Protein AF-A0A6U6U5S7-F1 (afdb_monomer_lite)

pLDDT: mean 75.08, std 21.48, range [40.56, 96.62]

Secondary structure (DSSP, 8-state):
-------------------PPPPGGG--BTTB----SHHHHHHIIIIIS-PPPBTTBSEEEETTTEEEEEEEEETTEEEEEEEEEES-------------------S-S-----

Sequence (114 aa):
MAKALALLLCIGCAVVHGTSVPTCTNYTKNGVGPVLDRAGCRTACETAEGLSQRSCGLEDYKTYGKCDCITSCSSGSANGYRSVCNNNVSAGVRVAASAAASLAALLIAVGHLG

Radius of gyration: 24.43 Å; chains: 1; bounding box: 47×75×31 Å

Organism: NCBI:txid327968

Foldseek 3Di:
DDPPPCPPPPPDPPVPPVPDQAAQQQQDAQRLHRQPDPVSLQCCQCRRVVDDADLLGAWDADPQRWIWGQPDDDPSHRPDTDTNHDPPDPPPPPPPPDDPDDPPDDPDDDDDDD

Structure (mmCIF, N/CA/C/O backbone):
data_AF-A0A6U6U5S7-F1
#
_entry.id   AF-A0A6U6U5S7-F1
#
loop_
_atom_site.group_PDB
_atom_site.id
_atom_site.type_symbol
_atom_site.label_atom_id
_atom_site.label_alt_id
_atom_site.label_comp_id
_atom_site.label_asym_id
_atom_site.label_entity_id
_atom_site.label_seq_id
_atom_site.pdbx_PDB_ins_code
_atom_site.Cartn_x
_atom_site.Cartn_y
_atom_site.Cartn_z
_atom_site.occupancy
_atom_site.B_iso_or_equiv
_atom_site.auth_seq_id
_atom_site.auth_comp_id
_atom_site.auth_asym_id
_atom_site.auth_atom_id
_atom_site.pdbx_PDB_model_num
ATOM 1 N N . MET A 1 1 ? -30.544 52.986 -11.137 1.00 40.75 1 MET A N 1
ATOM 2 C CA . MET A 1 1 ? -30.990 51.783 -10.400 1.00 40.75 1 MET A CA 1
ATOM 3 C C . MET A 1 1 ? -29.795 50.852 -10.275 1.00 40.75 1 MET A C 1
ATOM 5 O O . MET A 1 1 ? -29.323 50.341 -11.283 1.00 40.75 1 MET A O 1
ATOM 9 N N . ALA A 1 2 ? -29.222 50.767 -9.075 1.00 40.56 2 ALA A N 1
ATOM 10 C CA . ALA A 1 2 ? -27.962 50.084 -8.807 1.00 40.56 2 ALA A CA 1
ATOM 11 C C . ALA A 1 2 ? -28.151 48.559 -8.850 1.00 40.56 2 ALA A C 1
ATOM 13 O O . ALA A 1 2 ? -28.825 47.988 -7.996 1.00 40.56 2 ALA A O 1
ATOM 14 N N . LYS A 1 3 ? -27.556 47.896 -9.848 1.00 45.78 3 LYS A N 1
ATOM 15 C CA . LYS A 1 3 ? -27.361 46.444 -9.829 1.00 45.78 3 LYS A CA 1
ATOM 16 C C . LYS A 1 3 ? -26.200 46.164 -8.882 1.00 45.78 3 LYS A C 1
ATOM 18 O O . LYS A 1 3 ? -25.042 46.307 -9.259 1.00 45.78 3 LYS A O 1
ATOM 23 N N . ALA A 1 4 ? -26.537 45.829 -7.641 1.00 47.69 4 ALA A N 1
ATOM 24 C CA . ALA A 1 4 ? -25.603 45.287 -6.671 1.00 47.69 4 ALA A CA 1
ATOM 25 C C . ALA A 1 4 ? -25.006 43.996 -7.249 1.00 47.69 4 ALA A C 1
ATOM 27 O O . ALA A 1 4 ? -25.639 42.940 -7.253 1.00 47.69 4 ALA A O 1
ATOM 28 N N . LEU A 1 5 ? -23.801 44.111 -7.806 1.00 48.69 5 LEU A N 1
ATOM 29 C CA . LEU A 1 5 ? -22.978 42.984 -8.198 1.00 48.69 5 LEU A CA 1
ATOM 30 C C . LEU A 1 5 ? -22.465 42.365 -6.895 1.00 48.69 5 LEU A C 1
ATOM 32 O O . LEU A 1 5 ? -21.460 42.796 -6.335 1.00 48.69 5 LEU A O 1
ATOM 36 N N . ALA A 1 6 ? -23.231 41.412 -6.367 1.00 49.41 6 ALA A N 1
ATOM 37 C CA . ALA A 1 6 ? -22.823 40.556 -5.268 1.00 49.41 6 ALA A CA 1
ATOM 38 C C . ALA A 1 6 ? -21.648 39.697 -5.752 1.00 49.41 6 ALA A C 1
ATOM 40 O O . ALA A 1 6 ? -21.822 38.593 -6.267 1.00 49.41 6 ALA A O 1
ATOM 41 N N . LEU A 1 7 ? -20.446 40.263 -5.644 1.00 46.88 7 LEU A N 1
ATOM 42 C CA . LEU A 1 7 ? -19.181 39.570 -5.793 1.00 46.88 7 LEU A CA 1
ATOM 43 C C . LEU A 1 7 ? -19.097 38.588 -4.621 1.00 46.88 7 LEU A C 1
ATOM 45 O O . LEU A 1 7 ? -18.666 38.932 -3.520 1.00 46.88 7 LEU A O 1
ATOM 49 N N . LEU A 1 8 ? -19.648 37.393 -4.838 1.00 55.00 8 LEU A N 1
ATOM 50 C CA . LEU A 1 8 ? -19.634 36.308 -3.876 1.00 55.00 8 LEU A CA 1
ATOM 51 C C . LEU A 1 8 ? -18.170 35.964 -3.600 1.00 55.00 8 LEU A C 1
ATOM 53 O O . LEU A 1 8 ? -17.473 35.381 -4.429 1.00 55.00 8 LEU A O 1
ATOM 57 N N . LEU A 1 9 ? -17.717 36.369 -2.420 1.00 52.25 9 LEU A N 1
ATOM 58 C CA . LEU A 1 9 ? -16.520 35.879 -1.771 1.00 52.25 9 LEU A CA 1
ATOM 59 C C . LEU A 1 9 ? -16.610 34.346 -1.666 1.00 52.25 9 LEU A C 1
ATOM 61 O O . LEU A 1 9 ? -17.095 33.808 -0.672 1.00 52.25 9 LEU A O 1
ATOM 65 N N . CYS A 1 10 ? -16.099 33.621 -2.662 1.00 50.34 10 CYS A N 1
ATOM 66 C CA . CYS A 1 10 ? -15.606 32.264 -2.450 1.00 50.34 10 CYS A CA 1
ATOM 67 C C . CYS A 1 10 ? -14.312 32.380 -1.639 1.00 50.34 10 CYS A C 1
ATOM 69 O O . CYS A 1 10 ? -13.208 32.245 -2.163 1.00 50.34 10 CYS A O 1
ATOM 71 N N . ILE A 1 11 ? -14.471 32.692 -0.348 1.00 61.06 11 ILE A N 1
ATOM 72 C CA . ILE A 1 11 ? -13.446 32.493 0.671 1.00 61.06 11 ILE A CA 1
ATOM 73 C C . ILE A 1 11 ? -13.020 31.042 0.521 1.00 61.06 11 ILE A C 1
ATOM 75 O O . ILE A 1 11 ? -13.811 30.124 0.737 1.00 61.06 11 ILE A O 1
ATOM 79 N N . GLY A 1 12 ? -11.791 30.869 0.043 1.00 55.28 12 GLY A N 1
ATOM 80 C CA . GLY A 1 12 ? -11.158 29.586 -0.160 1.00 55.28 12 GLY A CA 1
ATOM 81 C C . GLY A 1 12 ? -11.098 28.819 1.150 1.00 55.28 12 GLY A C 1
ATOM 82 O O . GLY A 1 12 ? -10.105 28.883 1.870 1.00 55.28 12 GLY A O 1
ATOM 83 N N . CYS A 1 13 ? -12.138 28.034 1.420 1.00 50.09 13 CYS A N 1
ATOM 84 C CA . CYS A 1 13 ? -12.044 26.844 2.243 1.00 50.09 13 CYS A CA 1
ATOM 85 C C . CYS A 1 13 ? -11.126 25.866 1.504 1.00 50.09 13 CYS A C 1
ATOM 87 O O . CYS A 1 13 ? -11.577 24.902 0.888 1.00 50.09 13 CYS A O 1
ATOM 89 N N . ALA A 1 14 ? -9.821 26.134 1.529 1.00 52.34 14 ALA A N 1
ATOM 90 C CA . ALA A 1 14 ? -8.818 25.114 1.321 1.00 52.34 14 ALA A CA 1
ATOM 91 C C . ALA A 1 14 ? -8.978 24.144 2.494 1.00 52.34 14 ALA A C 1
ATOM 93 O O . ALA A 1 14 ? -8.354 24.299 3.542 1.00 52.34 14 ALA A O 1
ATOM 94 N N . VAL A 1 15 ? -9.902 23.191 2.352 1.00 52.47 15 VAL A N 1
ATOM 95 C CA . VAL A 1 15 ? -10.016 22.051 3.253 1.00 52.47 15 VAL A CA 1
ATOM 96 C C . VAL A 1 15 ? -8.738 21.261 3.024 1.00 52.47 15 VAL A C 1
ATOM 98 O O . VAL A 1 15 ? -8.627 20.464 2.091 1.00 52.47 15 VAL A O 1
ATOM 101 N N . VAL A 1 16 ? -7.716 21.584 3.813 1.00 46.44 16 VAL A N 1
ATOM 102 C CA . VAL A 1 16 ? -6.476 20.829 3.869 1.00 46.44 16 VAL A CA 1
ATOM 103 C C . VAL A 1 16 ? -6.862 19.494 4.489 1.00 46.44 16 VAL A C 1
ATOM 105 O O . VAL A 1 16 ? -6.835 19.324 5.704 1.00 46.44 16 VAL A O 1
ATOM 108 N N . HIS A 1 17 ? -7.300 18.551 3.654 1.00 41.94 17 HIS A N 1
ATOM 109 C CA . HIS A 1 17 ? -7.350 17.149 4.031 1.00 41.94 17 HIS A CA 1
ATOM 110 C C . HIS A 1 17 ? -5.900 16.734 4.249 1.00 41.94 17 HIS A C 1
ATOM 112 O O . HIS A 1 17 ? -5.205 16.342 3.314 1.00 41.94 17 HIS A O 1
ATOM 118 N N . GLY A 1 18 ? -5.415 16.910 5.479 1.00 46.62 18 GLY A N 1
ATOM 119 C CA . GLY A 1 18 ? -4.160 16.329 5.911 1.00 46.62 18 GLY A CA 1
ATOM 120 C C . GLY A 1 18 ? -4.282 14.832 5.690 1.00 46.62 18 GLY A C 1
ATOM 121 O O . GLY A 1 18 ? -5.003 14.155 6.415 1.00 46.62 18 GLY A O 1
ATOM 122 N N . THR A 1 19 ? -3.641 14.324 4.643 1.00 53.69 19 THR A N 1
ATOM 123 C CA . THR A 1 19 ? -3.599 12.897 4.344 1.00 53.69 19 THR A CA 1
ATOM 124 C C . THR A 1 19 ? -2.657 12.242 5.346 1.00 53.69 19 THR A C 1
ATOM 126 O O . THR A 1 19 ? -1.509 11.927 5.031 1.00 53.69 19 THR A O 1
ATOM 129 N N . SER A 1 20 ? -3.103 12.103 6.593 1.00 67.12 20 SER A N 1
ATOM 130 C CA . SER A 1 20 ? -2.475 11.198 7.540 1.00 67.12 20 SER A CA 1
ATOM 131 C C . SER A 1 20 ? -2.695 9.783 7.018 1.00 67.12 20 SER A C 1
ATOM 133 O O . SER A 1 20 ? -3.825 9.336 6.827 1.00 67.12 20 SER A O 1
ATOM 135 N N . VAL A 1 21 ? -1.597 9.087 6.724 1.00 78.94 21 VAL A N 1
ATOM 136 C CA . VAL A 1 21 ? -1.651 7.663 6.387 1.00 78.94 21 VAL A CA 1
ATOM 137 C C . VAL A 1 21 ? -2.279 6.942 7.590 1.00 78.94 21 VAL A C 1
ATOM 139 O O . VAL A 1 21 ? -1.779 7.119 8.705 1.00 78.94 21 VAL A O 1
ATOM 142 N N . PRO A 1 22 ? -3.375 6.182 7.413 1.00 88.06 22 PRO A N 1
ATOM 143 C CA . PRO A 1 22 ? -4.048 5.525 8.527 1.00 88.06 22 PRO A CA 1
ATOM 144 C C . PRO A 1 22 ? -3.153 4.452 9.155 1.00 88.06 22 PRO A C 1
ATOM 146 O O . PRO A 1 22 ? -2.247 3.911 8.513 1.00 88.06 22 PRO A O 1
ATOM 149 N N . THR A 1 23 ? -3.431 4.094 10.407 1.00 91.75 23 THR A N 1
ATOM 150 C CA . THR A 1 23 ? -2.822 2.901 11.004 1.00 91.75 23 THR A CA 1
ATOM 1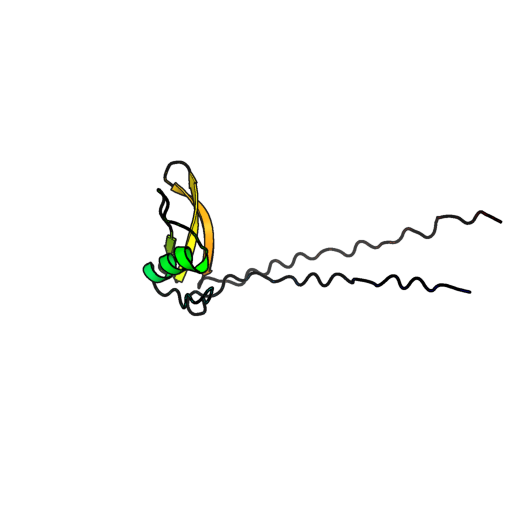51 C C . THR A 1 23 ? -3.329 1.657 10.281 1.00 91.75 23 THR A C 1
ATOM 153 O O . THR A 1 23 ? -4.479 1.594 9.849 1.00 91.75 23 THR A O 1
ATOM 156 N N . CYS A 1 24 ? -2.488 0.637 10.152 1.00 92.31 24 CYS A N 1
ATOM 157 C CA . CYS A 1 24 ? -2.836 -0.605 9.471 1.00 92.31 24 CYS A CA 1
ATOM 158 C C . CYS A 1 24 ? -3.967 -1.371 10.162 1.00 92.31 24 CYS A C 1
ATOM 160 O O . CYS A 1 24 ? -4.758 -2.027 9.492 1.00 92.31 24 CYS A O 1
ATOM 162 N N . THR A 1 25 ? -4.105 -1.225 11.481 1.00 92.06 25 THR A N 1
ATOM 163 C CA . THR A 1 25 ? -5.222 -1.796 12.247 1.00 92.06 25 THR A CA 1
ATOM 164 C C . THR A 1 25 ? -6.566 -1.134 11.950 1.00 92.06 25 THR A C 1
ATOM 166 O O . THR A 1 25 ? -7.592 -1.791 12.070 1.00 92.06 25 THR A O 1
ATOM 169 N N . ASN A 1 26 ? -6.564 0.138 11.540 1.00 90.44 26 ASN A N 1
ATOM 170 C CA . ASN A 1 26 ? -7.767 0.904 11.201 1.00 90.44 26 ASN A CA 1
ATOM 171 C C . ASN A 1 26 ? -7.908 1.119 9.691 1.00 90.44 26 ASN A C 1
ATOM 173 O O . ASN A 1 26 ? -8.755 1.896 9.251 1.00 90.44 26 ASN A O 1
ATOM 177 N N . TYR A 1 27 ? -7.054 0.484 8.885 1.00 91.44 27 TYR A N 1
ATOM 178 C CA . TYR A 1 27 ? -7.122 0.626 7.444 1.00 91.44 27 TYR A CA 1
ATOM 179 C C . TYR A 1 27 ? -8.436 0.036 6.940 1.00 91.44 27 TYR A C 1
ATOM 181 O O . TYR A 1 27 ? -8.780 -1.111 7.228 1.00 91.44 27 TYR A O 1
ATOM 189 N N . THR A 1 28 ? -9.186 0.837 6.194 1.00 92.81 28 THR A N 1
ATOM 190 C CA . THR A 1 28 ? -10.374 0.383 5.484 1.00 92.81 28 THR A CA 1
ATOM 191 C C . THR A 1 28 ? -10.517 1.187 4.204 1.00 92.81 28 THR A C 1
ATOM 193 O O . THR A 1 28 ? -10.628 2.413 4.246 1.00 92.81 28 THR A O 1
ATOM 196 N N . LYS A 1 29 ? -10.504 0.514 3.054 1.00 91.75 29 LYS A N 1
ATOM 197 C CA . LYS A 1 29 ? -10.696 1.154 1.746 1.00 91.75 29 LYS A CA 1
ATOM 198 C C . LYS A 1 29 ? -11.244 0.143 0.750 1.00 91.75 29 LYS A C 1
ATOM 200 O O . LYS A 1 29 ? -10.751 -0.976 0.681 1.00 91.75 29 LYS A O 1
ATOM 205 N N . ASN A 1 30 ? -12.269 0.529 -0.013 1.00 90.81 30 ASN A N 1
ATOM 206 C CA . ASN A 1 30 ? -12.923 -0.325 -1.018 1.00 90.81 30 ASN A CA 1
ATOM 207 C C . ASN A 1 30 ? -13.301 -1.731 -0.496 1.00 90.81 30 ASN A C 1
ATOM 209 O O . ASN A 1 30 ? -13.183 -2.716 -1.215 1.00 90.81 30 ASN A O 1
ATOM 213 N N . GLY A 1 31 ? -13.714 -1.837 0.772 1.00 88.38 31 GLY A N 1
ATOM 214 C CA . GLY A 1 31 ? -14.070 -3.115 1.404 1.00 88.38 31 GLY A CA 1
ATOM 215 C C . GLY A 1 31 ? -12.889 -3.969 1.884 1.00 88.38 31 GLY A C 1
ATOM 216 O O . GLY A 1 31 ? -13.117 -4.997 2.515 1.00 88.38 31 GLY A O 1
ATOM 217 N N . VAL A 1 32 ? -11.640 -3.550 1.654 1.00 93.12 32 VAL A N 1
ATOM 218 C CA . VAL A 1 32 ? -10.457 -4.180 2.257 1.00 93.12 32 VAL A CA 1
ATOM 219 C C . VAL A 1 32 ? -10.293 -3.660 3.678 1.00 93.12 32 VAL A C 1
ATOM 221 O O . VAL A 1 32 ? -10.241 -2.447 3.880 1.00 93.12 32 VAL A O 1
ATOM 224 N N . GLY A 1 33 ? -10.248 -4.583 4.639 1.00 87.06 33 GLY A N 1
ATOM 225 C CA . GLY A 1 33 ? -10.124 -4.305 6.068 1.00 87.06 33 GLY A CA 1
ATOM 226 C C . GLY A 1 33 ? -8.676 -4.285 6.573 1.00 87.06 33 GLY A C 1
ATOM 227 O O . GLY A 1 33 ? -7.747 -4.135 5.777 1.00 87.06 33 GLY A O 1
ATOM 228 N N . PRO A 1 34 ? -8.475 -4.433 7.894 1.00 93.62 34 PRO A N 1
ATOM 229 C CA . PRO A 1 34 ? -7.185 -4.224 8.541 1.00 93.62 34 PRO A CA 1
ATOM 230 C C . PRO A 1 34 ? -6.030 -4.978 7.876 1.00 93.62 34 PRO A C 1
ATOM 232 O O . PRO A 1 34 ? -6.127 -6.166 7.571 1.00 93.62 34 PRO A O 1
ATOM 235 N N . VAL A 1 35 ? -4.902 -4.291 7.707 1.00 93.75 35 VAL A N 1
ATOM 236 C CA . VAL A 1 35 ? -3.677 -4.849 7.124 1.00 93.75 35 VAL A CA 1
ATOM 237 C C . VAL A 1 35 ? -2.792 -5.371 8.254 1.00 93.75 35 VAL A C 1
ATOM 239 O O . VAL A 1 35 ? -1.962 -4.650 8.802 1.00 93.75 35 VAL A O 1
ATOM 242 N N . LEU A 1 36 ? -3.003 -6.620 8.658 1.00 92.62 36 LEU A N 1
ATOM 243 C CA . LEU A 1 36 ? -2.300 -7.216 9.806 1.00 92.62 36 LEU A CA 1
ATOM 244 C C . LEU A 1 36 ? -1.045 -8.002 9.404 1.00 92.62 36 LEU A C 1
ATOM 246 O O . LEU A 1 36 ? -0.193 -8.313 10.238 1.00 92.62 36 LEU A O 1
ATOM 250 N N . ASP A 1 37 ? -0.917 -8.300 8.118 1.00 93.44 37 ASP A N 1
ATOM 251 C CA . ASP A 1 37 ? 0.116 -9.160 7.571 1.00 93.44 37 ASP A CA 1
ATOM 252 C C . ASP A 1 37 ? 0.401 -8.823 6.098 1.00 93.44 37 ASP A C 1
ATOM 254 O O . ASP A 1 37 ? -0.254 -7.985 5.466 1.00 93.44 37 ASP A O 1
ATOM 258 N N . ARG A 1 38 ? 1.411 -9.497 5.543 1.00 94.44 38 ARG A N 1
ATOM 259 C CA . ARG A 1 38 ? 1.848 -9.313 4.156 1.00 94.44 38 ARG A CA 1
ATOM 260 C C . ARG A 1 38 ? 0.745 -9.641 3.144 1.00 94.44 38 ARG A C 1
ATOM 262 O O . ARG A 1 38 ? 0.634 -8.930 2.150 1.00 94.44 38 ARG A O 1
ATOM 269 N N . ALA A 1 39 ? -0.066 -10.675 3.374 1.00 95.06 39 ALA A N 1
ATOM 270 C CA . ALA A 1 39 ? -1.143 -11.042 2.454 1.00 95.06 39 ALA A CA 1
ATOM 271 C C . ALA A 1 39 ? -2.273 -9.998 2.479 1.00 95.06 39 ALA A C 1
ATOM 273 O O . ALA A 1 39 ? -2.788 -9.618 1.425 1.00 95.06 39 ALA A O 1
ATOM 274 N N . GLY A 1 40 ? -2.590 -9.453 3.657 1.00 94.75 40 GLY A N 1
ATOM 275 C CA . GLY A 1 40 ? -3.475 -8.293 3.789 1.00 94.75 40 GLY A CA 1
ATOM 276 C C . GLY A 1 40 ? -2.948 -7.059 3.046 1.00 94.75 40 GLY A C 1
ATOM 277 O O . GLY A 1 40 ? -3.696 -6.405 2.322 1.00 94.75 40 GLY A O 1
ATOM 278 N N . CYS A 1 41 ? -1.644 -6.779 3.144 1.00 95.31 41 CYS A N 1
ATOM 279 C CA . CYS A 1 41 ? -1.010 -5.661 2.437 1.00 95.31 41 CYS A CA 1
ATOM 280 C C . CYS A 1 41 ? -1.088 -5.832 0.915 1.00 95.31 41 CYS A C 1
ATOM 282 O O . CYS A 1 41 ? -1.488 -4.913 0.202 1.00 95.31 41 CYS A O 1
ATOM 284 N N . ARG A 1 42 ? -0.805 -7.042 0.424 1.00 96.38 42 ARG A N 1
ATOM 285 C CA . ARG A 1 42 ? -0.975 -7.401 -0.985 1.00 96.38 42 ARG A CA 1
ATOM 286 C C . ARG A 1 42 ? -2.414 -7.177 -1.462 1.00 96.38 42 ARG A C 1
ATOM 288 O O . ARG A 1 42 ? -2.624 -6.529 -2.482 1.00 96.38 42 ARG A O 1
ATOM 295 N N . THR A 1 43 ? -3.394 -7.645 -0.686 1.00 96.06 43 THR A N 1
ATOM 296 C CA . THR A 1 43 ? -4.828 -7.495 -0.989 1.00 96.06 43 THR A CA 1
ATOM 297 C C . THR A 1 43 ? -5.239 -6.023 -1.036 1.00 96.06 43 THR A C 1
ATOM 299 O O . THR A 1 43 ? -6.013 -5.621 -1.902 1.00 96.06 43 THR A O 1
ATOM 302 N N . ALA A 1 44 ? -4.698 -5.191 -0.143 1.00 95.75 44 ALA A N 1
ATOM 303 C CA . ALA A 1 44 ? -4.909 -3.750 -0.190 1.00 95.75 44 ALA A CA 1
ATOM 304 C C . ALA A 1 44 ? -4.311 -3.129 -1.464 1.00 95.75 44 ALA A C 1
ATOM 306 O O . ALA A 1 44 ? -4.973 -2.327 -2.120 1.00 95.75 44 ALA A O 1
ATOM 307 N N . CYS A 1 45 ? -3.111 -3.538 -1.877 1.00 96.44 45 CYS A N 1
ATOM 308 C CA . CYS A 1 45 ? -2.518 -3.066 -3.128 1.00 96.44 45 CYS A CA 1
ATOM 309 C C . CYS A 1 45 ? -3.333 -3.472 -4.363 1.00 96.44 45 CYS A C 1
ATOM 311 O O . CYS A 1 45 ? -3.588 -2.629 -5.222 1.00 96.44 45 CYS A O 1
ATOM 313 N N . GLU A 1 46 ? -3.780 -4.726 -4.439 1.00 96.62 46 GLU A N 1
ATOM 314 C CA . GLU A 1 46 ? -4.568 -5.240 -5.566 1.00 96.62 46 GLU A CA 1
ATOM 315 C C . GLU A 1 46 ? -5.976 -4.645 -5.613 1.00 96.62 46 GLU A C 1
ATOM 317 O O . GLU A 1 46 ? -6.372 -4.061 -6.621 1.00 96.62 46 GLU A O 1
ATOM 322 N N . THR A 1 47 ? -6.724 -4.737 -4.517 1.00 95.94 47 THR A N 1
ATOM 323 C CA . THR A 1 47 ? -8.156 -4.415 -4.504 1.00 95.94 47 THR A CA 1
ATOM 324 C C . THR A 1 47 ? -8.425 -2.960 -4.136 1.00 95.94 47 THR A C 1
ATOM 326 O O . THR A 1 47 ? -9.269 -2.305 -4.748 1.00 95.94 47 THR A O 1
ATOM 329 N N . ALA A 1 48 ? -7.724 -2.421 -3.135 1.00 95.00 48 ALA A N 1
ATOM 330 C CA . ALA A 1 48 ? -8.000 -1.070 -2.653 1.00 95.00 48 ALA A CA 1
ATOM 331 C C . ALA A 1 48 ? -7.264 0.015 -3.451 1.00 95.00 48 ALA A C 1
ATOM 333 O O . ALA A 1 48 ? -7.823 1.093 -3.666 1.00 95.00 48 ALA A O 1
ATOM 334 N N . GLU A 1 49 ? -6.046 -0.261 -3.921 1.00 93.75 49 GLU A N 1
ATOM 335 C CA . GLU A 1 49 ? -5.287 0.659 -4.779 1.00 93.75 49 GLU A CA 1
ATOM 336 C C . GLU A 1 49 ? -5.389 0.333 -6.278 1.00 93.75 49 GLU A C 1
ATOM 338 O O . GLU A 1 49 ? -5.006 1.170 -7.096 1.00 93.75 49 GLU A O 1
ATOM 343 N N . GLY A 1 50 ? -5.919 -0.837 -6.656 1.00 95.62 50 GLY A N 1
ATOM 344 C CA . GLY A 1 50 ? -6.074 -1.223 -8.063 1.00 95.62 50 GLY A CA 1
ATOM 345 C C . GLY A 1 50 ? -4.745 -1.504 -8.769 1.00 95.62 50 GLY A C 1
ATOM 346 O O . GLY A 1 50 ? -4.628 -1.291 -9.976 1.00 95.62 50 GLY A O 1
ATOM 347 N N . LEU A 1 51 ? -3.712 -1.912 -8.028 1.00 95.62 51 LEU A N 1
ATOM 348 C CA . LEU A 1 51 ? -2.376 -2.173 -8.560 1.00 95.62 51 LEU A CA 1
ATOM 349 C C . LEU A 1 51 ? -2.198 -3.658 -8.869 1.00 95.62 51 LEU A C 1
ATOM 351 O O . LEU A 1 51 ? -2.621 -4.522 -8.116 1.00 95.62 51 LEU A O 1
ATOM 355 N N . SER A 1 52 ? -1.518 -3.976 -9.963 1.00 94.19 52 SER A N 1
ATOM 356 C CA . SER A 1 52 ? -1.205 -5.364 -10.323 1.00 94.19 52 SER A CA 1
ATOM 357 C C . SER A 1 52 ? 0.247 -5.705 -10.013 1.00 94.19 52 SER A C 1
ATOM 359 O O . SER A 1 52 ? 1.112 -4.824 -10.027 1.00 94.19 52 SER A O 1
ATOM 361 N N . GLN A 1 53 ? 0.521 -6.990 -9.769 1.00 94.00 53 GLN A N 1
ATOM 362 C CA . GLN A 1 53 ? 1.877 -7.482 -9.535 1.00 94.00 53 GLN A CA 1
ATOM 363 C C . GLN A 1 53 ? 2.812 -7.119 -10.691 1.00 94.00 53 GLN A C 1
ATOM 365 O O . GLN A 1 53 ? 2.494 -7.327 -11.862 1.00 94.00 53 GLN A O 1
ATOM 370 N N . ARG A 1 54 ? 3.985 -6.583 -10.347 1.00 92.38 54 ARG A N 1
ATOM 371 C CA . ARG A 1 54 ? 5.033 -6.202 -11.296 1.00 92.38 54 ARG A CA 1
ATOM 372 C C . ARG A 1 54 ? 6.259 -7.092 -11.120 1.00 92.38 54 ARG A C 1
ATOM 374 O O . ARG A 1 54 ? 6.354 -7.863 -10.169 1.00 92.38 54 ARG A O 1
ATOM 381 N N . SER A 1 55 ? 7.233 -6.940 -12.015 1.00 92.81 55 SER A N 1
ATOM 382 C CA . SER A 1 55 ? 8.512 -7.662 -11.951 1.00 92.81 55 SER A CA 1
ATOM 383 C C . SER A 1 55 ? 9.299 -7.401 -10.665 1.00 92.81 55 SER A C 1
ATOM 385 O O . SER A 1 55 ? 10.001 -8.290 -10.201 1.00 92.81 55 SER A O 1
ATOM 387 N N . CYS A 1 56 ? 9.153 -6.215 -10.069 1.00 93.38 56 CYS A N 1
ATOM 388 C CA . CYS A 1 56 ? 9.786 -5.858 -8.801 1.00 93.38 56 CYS A CA 1
ATOM 389 C C . CYS A 1 56 ? 8.910 -6.137 -7.561 1.00 93.38 56 CYS A C 1
ATOM 391 O O . CYS A 1 56 ? 9.267 -5.725 -6.460 1.00 93.38 56 CYS A O 1
ATOM 393 N N . GLY A 1 57 ? 7.770 -6.819 -7.732 1.00 95.06 57 GLY A N 1
ATOM 394 C CA . GLY A 1 57 ? 6.796 -7.105 -6.678 1.00 95.06 57 GLY A CA 1
ATOM 395 C C . GLY A 1 57 ? 5.519 -6.268 -6.781 1.00 95.06 57 GLY A C 1
ATOM 396 O O . GLY A 1 57 ? 5.270 -5.585 -7.777 1.00 95.06 57 GLY A O 1
ATOM 397 N N . LEU A 1 58 ? 4.688 -6.358 -5.746 1.00 95.81 58 LEU A N 1
ATOM 398 C CA . LEU A 1 58 ? 3.429 -5.622 -5.612 1.00 95.81 58 LEU A CA 1
ATOM 399 C C . LEU A 1 58 ? 3.394 -4.832 -4.305 1.00 95.81 58 LEU A C 1
ATOM 401 O O . LEU A 1 58 ? 3.061 -3.648 -4.304 1.00 95.81 58 LEU A O 1
ATOM 405 N N . GLU A 1 59 ? 3.769 -5.485 -3.211 1.00 94.75 59 GLU A N 1
ATOM 406 C CA . GLU A 1 59 ? 3.743 -4.932 -1.868 1.00 94.75 59 GLU A CA 1
ATOM 407 C C . GLU A 1 59 ? 5.113 -4.980 -1.185 1.00 94.75 59 GLU A C 1
ATOM 409 O O . GLU A 1 59 ? 5.906 -5.904 -1.375 1.00 94.75 59 GLU A O 1
ATOM 414 N N . ASP A 1 60 ? 5.357 -4.003 -0.320 1.00 94.00 60 ASP A N 1
ATOM 415 C CA . ASP A 1 60 ? 6.469 -3.980 0.619 1.00 94.00 60 ASP A CA 1
ATOM 416 C C . ASP A 1 60 ? 5.913 -3.862 2.045 1.00 94.00 60 ASP A C 1
ATOM 418 O O . ASP A 1 60 ? 5.687 -2.770 2.575 1.00 94.00 60 ASP A O 1
ATOM 422 N N . TYR A 1 61 ? 5.632 -5.019 2.653 1.00 93.31 61 TYR A N 1
ATOM 423 C CA . TYR A 1 61 ? 5.156 -5.108 4.032 1.00 93.31 61 TYR A CA 1
ATOM 424 C C . TYR A 1 61 ? 6.331 -5.152 5.012 1.00 93.31 61 TYR A C 1
ATOM 426 O O . TYR A 1 61 ? 7.162 -6.065 4.964 1.00 93.31 61 TYR A O 1
ATOM 434 N N . LYS A 1 62 ? 6.382 -4.189 5.937 1.00 90.75 62 LYS A N 1
ATOM 435 C CA . LYS A 1 62 ? 7.385 -4.142 7.010 1.00 90.75 62 LYS A CA 1
ATOM 436 C C . LYS A 1 62 ? 6.817 -4.688 8.316 1.00 90.75 62 LYS A C 1
ATOM 438 O O . LYS A 1 62 ? 5.654 -4.468 8.644 1.00 90.75 62 LYS A O 1
ATOM 443 N N . THR A 1 63 ? 7.690 -5.300 9.115 1.00 79.06 63 THR A N 1
ATOM 444 C CA . THR A 1 63 ? 7.374 -5.983 10.383 1.00 79.06 63 THR A CA 1
ATOM 445 C C . THR A 1 63 ? 6.658 -5.105 11.419 1.00 79.06 63 THR A C 1
ATOM 447 O O . THR A 1 63 ? 5.992 -5.626 12.303 1.00 79.06 63 THR A O 1
ATOM 450 N N . TYR A 1 64 ? 6.741 -3.777 11.305 1.00 77.69 64 TYR A N 1
ATOM 451 C CA . TYR A 1 64 ? 6.103 -2.834 12.230 1.00 77.69 64 TYR A CA 1
ATOM 452 C C . TYR A 1 64 ? 4.739 -2.314 11.755 1.00 77.69 64 TYR A C 1
ATOM 454 O O . TYR A 1 64 ? 4.346 -1.213 12.133 1.00 77.69 64 TYR A O 1
ATOM 462 N N . GLY A 1 65 ? 4.034 -3.053 10.895 1.00 83.00 65 GLY A N 1
ATOM 463 C CA . GLY A 1 65 ? 2.742 -2.618 10.366 1.00 83.00 65 GLY A CA 1
ATOM 464 C C . GLY A 1 65 ? 2.889 -1.372 9.497 1.00 83.00 65 GLY A C 1
ATOM 465 O O . GLY A 1 65 ? 2.273 -0.342 9.762 1.00 83.00 65 GLY A O 1
ATOM 466 N N . LYS A 1 66 ? 3.754 -1.453 8.485 1.00 91.94 66 LYS A N 1
ATOM 467 C CA . LYS A 1 66 ? 3.797 -0.498 7.373 1.00 91.94 66 LYS A CA 1
ATOM 468 C C . LYS A 1 66 ? 3.546 -1.271 6.090 1.00 91.94 66 LYS A C 1
ATOM 470 O O . LYS A 1 66 ? 4.211 -2.278 5.850 1.00 91.94 66 LYS A O 1
ATOM 475 N N . CYS A 1 67 ? 2.602 -0.792 5.293 1.00 94.38 67 CYS A N 1
ATOM 476 C CA . CYS A 1 67 ? 2.280 -1.349 3.990 1.00 94.38 67 CYS A CA 1
ATOM 477 C C . CYS A 1 67 ? 2.498 -0.282 2.920 1.00 94.38 67 CYS A C 1
ATOM 479 O O . CYS A 1 67 ? 1.809 0.744 2.913 1.00 94.38 67 CYS A O 1
ATOM 481 N N . ASP A 1 68 ? 3.445 -0.534 2.021 1.00 95.12 68 ASP A N 1
ATOM 482 C CA . ASP A 1 68 ? 3.663 0.273 0.827 1.00 95.12 68 ASP A CA 1
ATOM 483 C C . ASP A 1 68 ? 3.351 -0.549 -0.425 1.00 95.12 68 ASP A C 1
ATOM 485 O O . ASP A 1 68 ? 3.839 -1.667 -0.580 1.00 95.12 68 ASP A O 1
ATOM 489 N N . CYS A 1 69 ? 2.576 0.016 -1.346 1.00 96.19 69 CYS A N 1
ATOM 490 C CA . CYS A 1 69 ? 2.331 -0.590 -2.648 1.00 96.19 69 CYS A CA 1
ATOM 491 C C . CYS A 1 69 ? 3.281 -0.036 -3.693 1.00 96.19 69 CYS A C 1
ATOM 493 O O . CYS A 1 69 ? 3.467 1.178 -3.803 1.00 96.19 69 CYS A O 1
ATOM 495 N N . ILE A 1 70 ? 3.838 -0.921 -4.505 1.00 96.06 70 ILE A N 1
ATOM 496 C CA . ILE A 1 70 ? 4.802 -0.566 -5.533 1.00 96.06 70 ILE A CA 1
ATOM 497 C C . ILE A 1 70 ? 4.064 0.017 -6.742 1.00 96.06 70 ILE A C 1
ATOM 499 O O . ILE A 1 70 ? 3.263 -0.648 -7.401 1.00 96.06 70 ILE A O 1
ATOM 503 N N . THR A 1 71 ? 4.348 1.278 -7.062 1.00 96.00 71 THR A N 1
ATOM 504 C CA . THR A 1 71 ? 3.710 2.004 -8.172 1.00 96.00 71 THR A CA 1
ATOM 505 C C . THR A 1 71 ? 4.579 2.062 -9.423 1.00 96.00 71 THR A C 1
ATOM 507 O O . THR A 1 71 ? 4.056 2.238 -10.525 1.00 96.00 71 THR A O 1
ATOM 510 N N . SER A 1 72 ? 5.894 1.879 -9.290 1.00 94.44 72 SER A N 1
ATOM 511 C CA . SER A 1 72 ? 6.821 1.829 -10.421 1.00 94.44 72 SER A CA 1
ATOM 512 C C . SER A 1 72 ? 8.046 0.963 -10.122 1.00 94.44 72 SER A C 1
ATOM 514 O O . SER A 1 72 ? 8.500 0.863 -8.981 1.00 94.44 72 SER A O 1
ATOM 516 N N . CYS A 1 73 ? 8.586 0.344 -11.175 1.00 94.44 73 CYS A N 1
ATOM 517 C CA . CYS A 1 73 ? 9.830 -0.419 -11.139 1.00 94.44 73 CYS A CA 1
ATOM 518 C C . CYS A 1 73 ? 10.874 0.265 -12.031 1.00 94.44 73 CYS A C 1
ATOM 520 O O . CYS A 1 73 ? 10.528 0.767 -13.099 1.00 94.44 73 CYS A O 1
ATOM 522 N N . SER A 1 74 ? 12.142 0.227 -11.630 1.00 95.50 74 SER A N 1
ATOM 523 C CA . SER A 1 74 ? 13.297 0.616 -12.439 1.00 95.50 74 SER A CA 1
ATOM 524 C C . SER A 1 74 ? 14.375 -0.458 -12.305 1.00 95.50 74 SER A C 1
ATOM 526 O O . SER A 1 74 ? 14.738 -0.829 -11.190 1.00 95.50 74 SER A O 1
ATOM 528 N N . SER A 1 75 ? 14.844 -1.003 -13.431 1.00 91.88 75 SER A N 1
ATOM 529 C CA . SER A 1 75 ? 15.876 -2.055 -13.478 1.00 91.88 75 SER A CA 1
ATOM 530 C C . SER A 1 75 ? 15.614 -3.253 -12.547 1.00 91.88 75 SER A C 1
ATOM 532 O O . SER A 1 75 ? 16.520 -3.744 -11.884 1.00 91.88 75 SER A O 1
ATOM 534 N N . GLY A 1 76 ? 14.358 -3.709 -12.468 1.00 89.94 76 GLY A N 1
ATOM 535 C CA . GLY A 1 76 ? 13.961 -4.846 -11.621 1.00 89.94 76 GLY A CA 1
ATOM 536 C C . GLY A 1 76 ? 13.738 -4.514 -10.140 1.00 89.94 76 GLY A C 1
ATOM 537 O O . GLY A 1 76 ? 13.287 -5.376 -9.395 1.00 89.94 76 GLY A O 1
ATOM 538 N N . SER A 1 77 ? 13.960 -3.266 -9.728 1.00 93.56 77 SER A N 1
ATOM 539 C CA . SER A 1 77 ? 13.772 -2.798 -8.352 1.00 93.56 77 SER A CA 1
ATOM 540 C C . SER A 1 77 ? 12.596 -1.833 -8.247 1.00 93.56 77 SER A C 1
ATOM 542 O O . SER A 1 77 ? 12.294 -1.101 -9.189 1.00 93.56 77 SER A O 1
ATOM 544 N N . ALA A 1 78 ? 11.925 -1.803 -7.099 1.00 93.44 78 ALA A N 1
ATOM 545 C CA . ALA A 1 78 ? 10.844 -0.855 -6.852 1.00 93.44 78 ALA A CA 1
ATOM 546 C C . ALA A 1 78 ? 11.395 0.573 -6.679 1.00 93.44 78 ALA A C 1
ATOM 548 O O . ALA A 1 78 ? 12.250 0.823 -5.830 1.00 93.44 78 ALA A O 1
ATOM 549 N N . ASN A 1 79 ? 10.901 1.500 -7.505 1.00 94.44 79 ASN A N 1
ATOM 550 C CA . ASN A 1 79 ? 11.341 2.901 -7.574 1.00 94.44 79 ASN A CA 1
ATOM 551 C C . ASN A 1 79 ? 10.242 3.893 -7.151 1.00 94.44 79 ASN A C 1
ATOM 553 O O . ASN A 1 79 ? 10.492 5.084 -6.987 1.00 94.44 79 ASN A O 1
ATOM 557 N N . GLY A 1 80 ? 9.013 3.410 -6.983 1.00 94.00 80 GLY A N 1
ATOM 558 C CA . GLY A 1 80 ? 7.869 4.209 -6.572 1.00 94.00 80 GLY A CA 1
ATOM 559 C C . GLY A 1 80 ? 7.008 3.430 -5.601 1.00 94.00 80 GLY A C 1
ATOM 560 O O . GLY A 1 80 ? 6.754 2.242 -5.804 1.00 94.00 80 GLY A O 1
ATOM 561 N N . TYR A 1 81 ? 6.552 4.122 -4.562 1.00 93.75 81 TYR A N 1
ATOM 562 C CA . TYR A 1 81 ? 5.761 3.546 -3.487 1.00 93.75 81 TYR A CA 1
ATOM 563 C C . TYR A 1 81 ? 4.566 4.438 -3.184 1.00 93.75 81 TYR A C 1
ATOM 565 O O . TYR A 1 81 ? 4.646 5.666 -3.251 1.00 93.75 81 TYR A O 1
ATOM 573 N N . ARG A 1 82 ? 3.459 3.806 -2.817 1.00 92.75 82 ARG A N 1
ATOM 574 C CA . ARG A 1 82 ? 2.285 4.446 -2.241 1.00 92.75 82 ARG A CA 1
ATOM 575 C C . ARG A 1 82 ? 2.034 3.819 -0.880 1.00 92.75 82 ARG A C 1
ATOM 577 O O . ARG A 1 82 ? 1.672 2.649 -0.807 1.00 92.75 82 ARG A O 1
ATOM 584 N N . SER A 1 83 ? 2.210 4.597 0.182 1.00 93.38 83 SER A N 1
ATOM 585 C CA . SER A 1 83 ? 1.915 4.134 1.535 1.00 93.38 83 SER A CA 1
ATOM 586 C C . SER A 1 83 ? 0.408 4.002 1.733 1.00 93.38 83 SER A C 1
ATOM 588 O O . SER A 1 83 ? -0.335 4.972 1.585 1.00 93.38 83 SER A O 1
ATOM 590 N N . VAL A 1 84 ? -0.022 2.790 2.065 1.00 92.56 84 VAL A N 1
ATOM 591 C CA . VAL A 1 84 ? -1.423 2.432 2.312 1.00 92.56 84 VAL A CA 1
ATOM 592 C C . VAL A 1 84 ? -1.769 2.631 3.777 1.00 92.56 84 VAL A C 1
ATOM 594 O O . VAL A 1 84 ? -2.786 3.234 4.114 1.00 92.56 84 VAL A O 1
ATOM 597 N N . CYS A 1 85 ? -0.895 2.137 4.649 1.00 92.56 85 CYS A N 1
ATOM 598 C CA . CYS A 1 85 ? -1.044 2.255 6.084 1.00 92.56 85 CYS A CA 1
ATOM 599 C C . CYS A 1 85 ? 0.325 2.260 6.767 1.00 92.56 85 CYS A C 1
ATOM 601 O O . CYS A 1 85 ? 1.305 1.710 6.249 1.00 92.56 85 CYS A O 1
ATOM 603 N N . ASN A 1 86 ? 0.400 2.900 7.929 1.00 91.75 86 ASN A N 1
ATOM 604 C CA . ASN A 1 86 ? 1.622 2.988 8.706 1.00 91.75 86 ASN A CA 1
ATOM 605 C C . ASN A 1 86 ? 1.308 3.119 10.201 1.00 91.75 86 ASN A C 1
ATOM 607 O O . ASN A 1 86 ? 0.743 4.117 10.638 1.00 91.75 86 ASN A O 1
ATO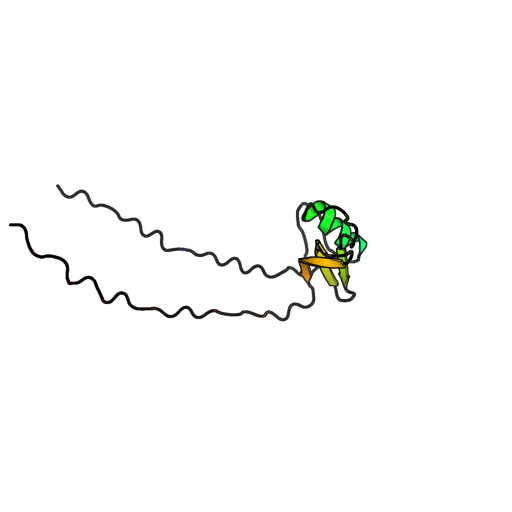M 611 N N . ASN A 1 87 ? 1.731 2.139 10.996 1.00 86.00 87 ASN A N 1
ATOM 612 C CA . ASN A 1 87 ? 1.644 2.190 12.456 1.00 86.00 87 ASN A CA 1
ATOM 613 C C . ASN A 1 87 ? 2.775 3.026 13.094 1.00 86.00 87 ASN A C 1
ATOM 615 O O . ASN A 1 87 ? 2.708 3.320 14.282 1.00 86.00 87 ASN A O 1
ATOM 619 N N . ASN A 1 88 ? 3.793 3.442 12.328 1.00 72.44 88 ASN A N 1
ATOM 620 C CA . ASN A 1 88 ? 4.912 4.293 12.768 1.00 72.44 88 ASN A CA 1
ATOM 621 C C . ASN A 1 88 ? 4.675 5.786 12.476 1.00 72.44 88 ASN A C 1
ATOM 623 O O . ASN A 1 88 ? 5.548 6.476 11.945 1.00 72.44 88 ASN A O 1
ATOM 627 N N . VAL A 1 89 ? 3.489 6.312 12.778 1.00 58.94 89 VAL A N 1
ATOM 628 C CA . VAL A 1 89 ? 3.230 7.752 12.648 1.00 58.94 89 VAL A CA 1
ATOM 629 C C . VAL A 1 89 ? 3.603 8.491 13.935 1.00 58.94 89 VAL A C 1
ATOM 631 O O . VAL A 1 89 ? 2.772 8.721 14.806 1.00 58.94 89 VAL A O 1
ATOM 634 N N . SER A 1 90 ? 4.852 8.957 14.016 1.00 47.84 90 SER A N 1
ATOM 635 C CA . SER A 1 90 ? 5.112 10.239 14.679 1.00 47.84 90 SER A CA 1
ATOM 636 C C . SER A 1 90 ? 4.467 11.320 13.811 1.00 47.84 90 SER A C 1
ATOM 638 O O . SER A 1 90 ? 4.878 11.522 12.669 1.00 47.84 90 SER A O 1
ATOM 640 N N . ALA A 1 91 ? 3.416 11.964 14.319 1.00 48.91 91 ALA A N 1
ATOM 641 C CA . ALA A 1 91 ? 2.650 13.004 13.639 1.00 48.91 91 ALA A CA 1
ATOM 642 C C . ALA A 1 91 ? 3.530 14.216 13.265 1.00 48.91 91 ALA A C 1
ATOM 644 O O . ALA A 1 91 ? 3.635 15.191 14.003 1.00 48.91 91 ALA A O 1
ATOM 645 N N . GLY A 1 92 ? 4.187 14.164 12.107 1.00 44.50 92 GLY A N 1
ATOM 646 C CA . GLY A 1 92 ? 4.960 15.270 11.551 1.00 44.50 92 GLY A CA 1
ATOM 647 C C . GLY A 1 92 ? 4.054 16.317 10.912 1.00 44.50 92 GLY A C 1
ATOM 648 O O . GLY A 1 92 ? 4.012 16.433 9.689 1.00 44.50 92 GLY A O 1
ATOM 649 N N . VAL A 1 93 ? 3.331 17.082 11.731 1.00 48.31 93 VAL A N 1
ATOM 650 C CA . VAL A 1 93 ? 2.635 18.298 11.298 1.00 48.31 93 VAL A CA 1
ATOM 651 C C . VAL A 1 93 ? 3.691 19.326 10.880 1.00 48.31 93 VAL A C 1
ATOM 653 O O . VAL A 1 93 ? 4.299 19.986 11.718 1.00 48.31 93 VAL A O 1
AT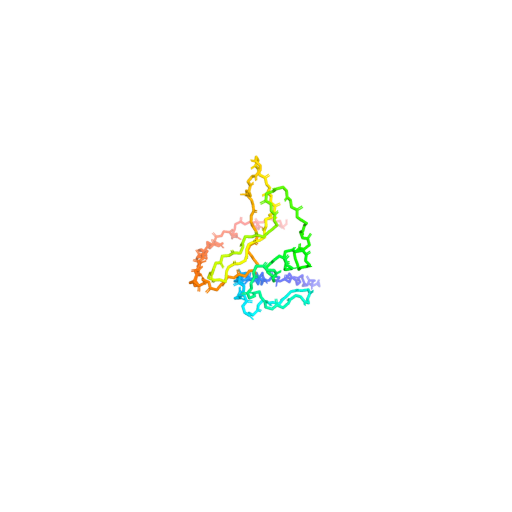OM 656 N N . ARG A 1 94 ? 3.932 19.483 9.575 1.00 49.00 94 ARG A N 1
ATOM 657 C CA . ARG A 1 94 ? 4.626 20.668 9.053 1.00 49.00 94 ARG A CA 1
ATOM 658 C C . ARG A 1 94 ? 3.577 21.743 8.792 1.00 49.00 94 ARG A C 1
ATOM 660 O O . ARG A 1 94 ? 2.966 21.765 7.728 1.00 49.00 94 ARG A O 1
ATOM 667 N N . VAL A 1 95 ? 3.344 22.611 9.778 1.00 45.78 95 VAL A N 1
ATOM 668 C CA . VAL A 1 95 ? 2.550 23.831 9.581 1.00 45.78 95 VAL A CA 1
ATOM 669 C C . VAL A 1 95 ? 3.389 24.776 8.722 1.00 45.78 95 VAL A C 1
ATOM 671 O O . VAL A 1 95 ? 4.355 25.367 9.200 1.00 45.78 95 VAL A O 1
ATOM 674 N N . ALA A 1 96 ? 3.067 24.891 7.435 1.00 54.00 96 ALA A N 1
ATOM 675 C CA . ALA A 1 96 ? 3.580 25.983 6.622 1.00 54.00 96 ALA A CA 1
ATOM 676 C C . ALA A 1 96 ? 2.836 27.257 7.044 1.00 54.00 96 ALA A C 1
ATOM 678 O O . ALA A 1 96 ? 1.670 27.446 6.705 1.00 54.00 96 ALA A O 1
ATOM 679 N N . ALA A 1 97 ? 3.491 28.109 7.832 1.00 50.41 97 ALA A N 1
ATOM 680 C CA . ALA A 1 97 ? 3.005 29.450 8.123 1.00 50.41 97 ALA A CA 1
ATOM 681 C C . ALA A 1 97 ? 3.105 30.294 6.841 1.00 50.41 97 ALA A C 1
ATOM 683 O O . ALA A 1 97 ? 4.158 30.848 6.531 1.00 50.41 97 ALA A O 1
ATOM 684 N N . SER A 1 98 ? 2.033 30.356 6.050 1.00 51.78 98 SER A N 1
ATOM 685 C CA . SER A 1 98 ? 1.953 31.279 4.918 1.00 51.78 98 SER A CA 1
ATOM 686 C C . SER A 1 98 ? 1.692 32.689 5.445 1.00 51.78 98 SER A C 1
ATOM 688 O O . SER A 1 98 ? 0.602 32.991 5.933 1.00 51.78 98 SER A O 1
ATOM 690 N N . ALA A 1 99 ? 2.730 33.522 5.376 1.00 50.91 99 ALA A N 1
ATOM 691 C CA . ALA A 1 99 ? 2.720 34.927 5.748 1.00 50.91 99 ALA A CA 1
ATOM 692 C C . ALA A 1 99 ? 1.612 35.698 5.012 1.00 50.91 99 ALA A C 1
ATOM 694 O O . ALA A 1 99 ? 1.490 35.628 3.788 1.00 50.91 99 ALA A O 1
ATOM 695 N N . ALA A 1 100 ? 0.831 36.465 5.771 1.00 53.69 100 ALA A N 1
ATOM 696 C CA . ALA A 1 100 ? -0.060 37.484 5.245 1.00 53.69 100 ALA A CA 1
ATOM 697 C C . ALA A 1 100 ? 0.783 38.592 4.590 1.00 53.69 100 ALA A C 1
ATOM 699 O O . ALA A 1 100 ? 1.332 39.450 5.278 1.00 53.69 100 ALA A O 1
ATOM 700 N N . ALA A 1 101 ? 0.915 38.561 3.264 1.00 46.81 101 ALA A N 1
ATOM 701 C CA . ALA A 1 101 ? 1.422 39.694 2.502 1.00 46.81 101 ALA A CA 1
ATOM 702 C C . ALA A 1 101 ? 0.239 40.608 2.151 1.00 46.81 101 ALA A C 1
ATOM 704 O O . ALA A 1 101 ? -0.592 40.309 1.296 1.00 46.81 101 ALA A O 1
ATOM 705 N N . SER A 1 102 ? 0.161 41.698 2.902 1.00 53.84 102 SER A N 1
ATOM 706 C CA . SER A 1 102 ? -0.778 42.810 2.827 1.00 53.84 102 SER A CA 1
ATOM 707 C C . SER A 1 102 ? -0.977 43.344 1.401 1.00 53.84 102 SER A C 1
ATOM 709 O O . SER A 1 102 ? -0.046 43.870 0.795 1.00 53.84 102 SER A O 1
ATOM 711 N N . LEU A 1 103 ? -2.212 43.312 0.892 1.00 45.19 103 LEU A N 1
ATOM 712 C CA . LEU A 1 103 ? -2.633 44.071 -0.294 1.00 45.19 103 LEU A CA 1
ATOM 713 C C . LEU A 1 103 ? -2.893 45.535 0.095 1.00 45.19 103 LEU A C 1
ATOM 715 O O . LEU A 1 103 ? -4.020 46.019 0.125 1.00 45.19 103 LEU A O 1
ATOM 719 N N . ALA A 1 104 ? -1.813 46.245 0.414 1.00 51.09 104 ALA A N 1
ATOM 720 C CA . ALA A 1 104 ? -1.777 47.698 0.472 1.00 51.09 104 ALA A CA 1
ATOM 721 C C . ALA A 1 104 ? -1.343 48.244 -0.897 1.00 51.09 104 ALA A C 1
ATOM 723 O O . ALA A 1 104 ? -0.232 48.735 -1.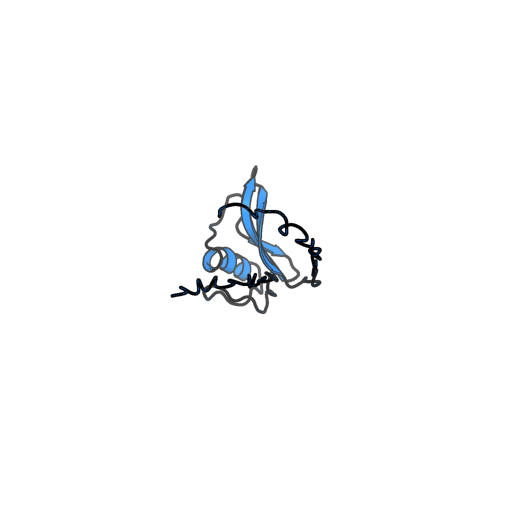027 1.00 51.09 104 ALA A O 1
ATOM 724 N N . ALA A 1 105 ? -2.175 48.110 -1.933 1.00 51.12 105 ALA A N 1
ATOM 725 C CA . ALA A 1 105 ? -2.020 48.862 -3.185 1.00 51.12 105 ALA A CA 1
ATOM 726 C C . ALA A 1 105 ? -3.213 48.622 -4.119 1.00 51.12 105 ALA A C 1
ATOM 728 O O . ALA A 1 105 ? -3.138 47.772 -4.994 1.00 51.12 105 ALA A O 1
ATOM 729 N N . LEU A 1 106 ? -4.303 49.379 -3.962 1.00 44.78 106 LEU A N 1
ATOM 730 C CA . LEU A 1 106 ? -5.105 49.827 -5.114 1.00 44.78 106 LEU A CA 1
ATOM 731 C C . LEU A 1 106 ? -5.965 51.058 -4.747 1.00 44.78 106 LEU A C 1
ATOM 733 O O . LEU A 1 106 ? -7.161 51.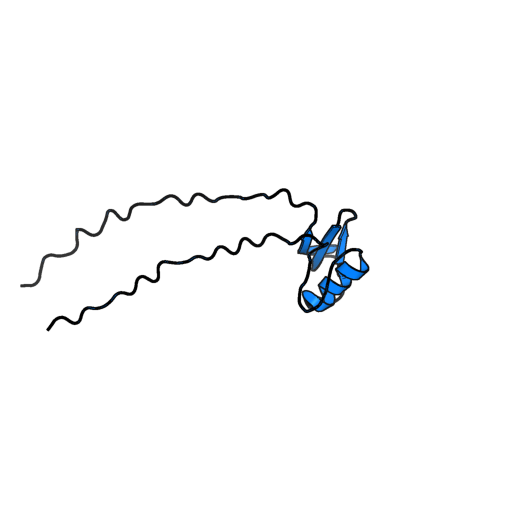112 -4.999 1.00 44.78 106 LEU A O 1
ATOM 737 N N . LEU A 1 107 ? -5.340 52.065 -4.125 1.00 50.09 107 LEU A N 1
ATOM 738 C CA . LEU A 1 107 ? -5.904 53.417 -3.960 1.00 50.09 107 LEU A CA 1
ATOM 739 C C . LEU A 1 107 ? -5.462 54.381 -5.079 1.00 50.09 107 LEU A C 1
ATOM 741 O O . LEU A 1 107 ? -5.612 55.590 -4.949 1.00 50.09 107 LEU A O 1
ATOM 745 N N . ILE A 1 108 ? -4.910 53.882 -6.188 1.00 55.81 108 ILE A N 1
ATOM 746 C CA . ILE A 1 108 ? -4.397 54.738 -7.267 1.00 55.81 108 ILE A CA 1
ATOM 747 C C . ILE A 1 108 ? -4.860 54.192 -8.616 1.00 55.81 108 ILE A C 1
ATOM 749 O O . ILE A 1 108 ? -4.072 53.682 -9.402 1.00 55.81 108 ILE A O 1
ATOM 753 N N . ALA A 1 109 ? -6.163 54.259 -8.881 1.00 44.66 109 ALA A N 1
ATOM 754 C CA . ALA A 1 109 ? -6.667 54.136 -10.242 1.00 44.66 109 ALA A CA 1
ATOM 755 C C . ALA A 1 109 ? -7.977 54.923 -10.418 1.00 44.66 109 ALA A C 1
ATOM 757 O O . ALA A 1 109 ? -9.062 54.362 -10.378 1.00 44.66 109 ALA A O 1
ATOM 758 N N . VAL A 1 110 ? -7.809 56.230 -10.657 1.00 51.66 110 VAL A N 1
ATOM 759 C CA . VAL A 1 110 ? -8.548 57.011 -11.669 1.00 51.66 110 VAL A CA 1
ATOM 760 C C . VAL A 1 110 ? -10.078 57.136 -11.439 1.00 51.66 110 VAL A C 1
ATOM 762 O O . VAL A 1 110 ? -10.841 56.235 -11.736 1.00 51.66 110 VAL A O 1
ATOM 765 N N . GLY A 1 111 ? -10.664 58.236 -10.960 1.00 48.91 111 GLY A N 1
ATOM 766 C CA . GLY A 1 111 ? -10.173 59.605 -10.977 1.00 48.91 111 GLY A CA 1
ATOM 767 C C . GLY A 1 111 ? -9.882 60.083 -12.397 1.00 48.91 111 GLY A C 1
ATOM 768 O O . GLY A 1 111 ? -8.734 60.416 -12.622 1.00 48.91 111 GLY A O 1
ATOM 769 N N . HIS A 1 112 ? -10.831 59.997 -13.343 1.00 44.75 112 HIS A N 1
ATOM 770 C CA . HIS A 1 112 ? -10.958 60.792 -14.590 1.00 44.75 112 HIS A CA 1
ATOM 771 C C . HIS A 1 112 ? -12.000 60.128 -15.503 1.00 44.75 112 HIS A C 1
ATOM 773 O O . HIS A 1 112 ? -11.690 59.116 -16.117 1.00 44.75 112 HIS A O 1
ATOM 779 N N . LEU A 1 113 ? -13.208 60.689 -15.570 1.00 43.09 113 LEU A N 1
ATOM 780 C CA . LEU A 1 113 ? -14.074 60.802 -16.759 1.00 43.09 113 LEU A CA 1
ATOM 781 C C . LEU A 1 113 ? -15.396 61.408 -16.275 1.00 43.09 113 LEU A C 1
ATOM 783 O O . LEU A 1 113 ? -16.375 60.712 -16.00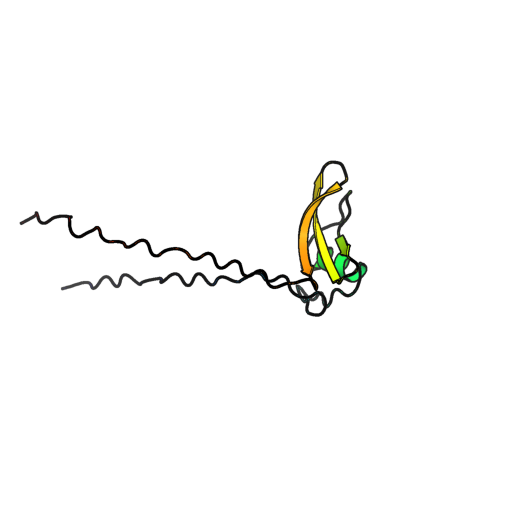1 1.00 43.09 113 LEU A O 1
ATOM 787 N N . GLY A 1 114 ? -15.334 62.724 -16.054 1.00 42.81 114 GLY A N 1
ATOM 788 C CA . GLY A 1 114 ? -16.493 63.579 -16.292 1.00 42.81 114 GLY A CA 1
ATOM 789 C C . GLY A 1 114 ? -16.732 63.734 -17.789 1.00 42.81 114 GLY A C 1
ATOM 790 O O . GLY A 1 114 ? -15.844 63.322 -18.572 1.00 42.81 114 GLY A O 1
#